Protein AF-A0A1H8TIM1-F1 (afdb_monomer)

Secondary structure (DSSP, 8-state):
---HHHHHHHHHT-S-HHHHHHHHHHHTT-------S----EEEEETTEEEEESSHHHHHHHHHHHHHS----SSSS--

pLDDT: mean 87.8, std 16.61, range [40.53, 97.69]

Solvent-accessible surface area (backbone atoms only — not comparable to full-atom values): 4950 Å² total; per-residue (Å²): 132,68,52,52,68,62,50,48,57,50,39,76,70,39,96,47,42,63,62,51,49,54,53,50,33,47,74,73,72,47,86,84,81,81,84,87,78,71,91,54,78,34,76,42,71,56,69,91,45,73,6,58,23,77,36,65,65,44,8,50,50,40,30,52,55,52,65,71,48,80,85,76,77,89,83,68,86,86,118

Foldseek 3Di:
DDALVRLLVQLVPDPDSLVSLVVQCVVVVHDDDDDPPDFDKDWRADNNDIFIDRDSVRSSVRSSVVSVDPPPDPPPPPD

Structure (mmCIF, N/CA/C/O backbone):
data_AF-A0A1H8TIM1-F1
#
_entry.id   AF-A0A1H8TIM1-F1
#
loop_
_atom_site.group_PDB
_atom_site.id
_atom_site.type_symbol
_atom_site.label_atom_id
_atom_site.label_alt_id
_atom_site.label_comp_id
_atom_site.label_asym_id
_atom_site.label_entity_id
_atom_site.label_seq_id
_atom_site.pdbx_PDB_ins_code
_atom_site.Cartn_x
_atom_site.Cartn_y
_atom_site.Cartn_z
_atom_site.occupancy
_atom_site.B_iso_or_equiv
_atom_site.auth_seq_id
_atom_site.auth_comp_id
_atom_site.auth_asym_id
_atom_site.auth_atom_id
_atom_site.pdbx_PDB_model_num
ATOM 1 N N . MET A 1 1 ? -14.997 -7.112 5.828 1.00 61.22 1 MET A N 1
ATOM 2 C CA . MET A 1 1 ? -14.486 -5.824 5.327 1.00 61.22 1 MET A CA 1
ATOM 3 C C . MET A 1 1 ? -13.665 -5.216 6.444 1.00 61.22 1 MET A C 1
ATOM 5 O O . MET A 1 1 ? -14.218 -5.064 7.531 1.00 61.22 1 MET A O 1
ATOM 9 N N . LYS A 1 2 ? -12.358 -5.013 6.246 1.00 76.06 2 LYS A N 1
ATOM 10 C CA . LYS A 1 2 ? -11.526 -4.356 7.267 1.00 76.06 2 LYS A CA 1
ATOM 11 C C . LYS A 1 2 ? -11.795 -2.853 7.223 1.00 76.06 2 LYS A C 1
ATOM 13 O O . LYS A 1 2 ? -12.016 -2.307 6.145 1.00 76.06 2 LYS A O 1
ATOM 18 N N . ASN A 1 3 ? -11.824 -2.194 8.378 1.00 87.44 3 ASN A N 1
ATOM 19 C CA . ASN A 1 3 ? -11.890 -0.731 8.411 1.00 87.44 3 ASN A CA 1
ATOM 20 C C . ASN A 1 3 ? -10.485 -0.126 8.202 1.00 87.44 3 ASN A C 1
ATOM 22 O O . ASN A 1 3 ? -9.477 -0.831 8.291 1.00 87.44 3 ASN A O 1
ATOM 26 N N . ILE A 1 4 ? -10.420 1.176 7.909 1.00 93.00 4 ILE A N 1
ATOM 27 C CA . ILE A 1 4 ? -9.164 1.887 7.607 1.00 93.00 4 ILE A CA 1
ATOM 28 C C . ILE A 1 4 ? -8.134 1.716 8.736 1.00 93.00 4 ILE A C 1
ATOM 30 O O . ILE A 1 4 ? -6.976 1.427 8.458 1.00 93.00 4 ILE A O 1
ATOM 34 N N . GLU A 1 5 ? -8.559 1.804 9.999 1.00 93.25 5 GLU A N 1
ATOM 35 C CA . GLU A 1 5 ? -7.683 1.659 11.172 1.00 93.25 5 GLU A CA 1
ATOM 36 C C . GLU A 1 5 ? -7.039 0.267 11.263 1.00 93.25 5 GLU A C 1
ATOM 38 O O . GLU A 1 5 ? -5.840 0.149 11.512 1.00 93.25 5 GLU A O 1
ATOM 43 N N . GLN A 1 6 ? -7.810 -0.799 11.019 1.00 93.88 6 GLN A N 1
ATOM 44 C CA . GLN A 1 6 ? -7.303 -2.175 11.011 1.00 93.88 6 GLN A CA 1
ATOM 45 C C . GLN A 1 6 ? -6.307 -2.410 9.878 1.00 93.88 6 GLN A C 1
ATOM 47 O O . GLN A 1 6 ? -5.310 -3.108 10.070 1.00 93.88 6 GLN A O 1
ATOM 52 N N . VAL A 1 7 ? -6.584 -1.856 8.694 1.00 95.19 7 VAL A N 1
ATOM 53 C CA . VAL A 1 7 ? -5.668 -1.943 7.553 1.00 95.19 7 VAL A CA 1
ATOM 54 C C . VAL A 1 7 ? -4.384 -1.179 7.860 1.00 95.19 7 VAL A C 1
ATOM 56 O O . VAL A 1 7 ? -3.306 -1.755 7.739 1.00 95.19 7 VAL A O 1
ATOM 59 N N . LEU A 1 8 ? -4.484 0.066 8.332 1.00 96.50 8 LEU A N 1
ATOM 60 C CA . LEU A 1 8 ? -3.331 0.897 8.672 1.00 96.50 8 LEU A CA 1
ATOM 61 C C . LEU A 1 8 ? -2.436 0.224 9.718 1.00 96.50 8 LEU A C 1
ATOM 63 O O . LEU A 1 8 ? -1.239 0.085 9.484 1.00 96.50 8 LEU A O 1
ATOM 67 N N . ALA A 1 9 ? -3.011 -0.277 10.816 1.00 96.31 9 ALA A N 1
ATOM 68 C CA . ALA A 1 9 ? -2.249 -0.965 11.857 1.00 96.31 9 ALA A CA 1
ATOM 69 C C . ALA A 1 9 ? -1.509 -2.205 11.323 1.00 96.31 9 ALA A C 1
ATOM 71 O O . ALA A 1 9 ? -0.384 -2.484 11.736 1.00 96.31 9 ALA A O 1
ATOM 72 N N . GLN A 1 10 ? -2.115 -2.943 10.386 1.00 95.69 10 GLN A N 1
ATOM 73 C CA . GLN A 1 10 ? -1.463 -4.086 9.749 1.00 95.69 10 GLN A CA 1
ATOM 74 C C . GLN A 1 10 ? -0.305 -3.652 8.839 1.00 95.69 10 GLN A C 1
ATOM 76 O O . GLN A 1 10 ? 0.735 -4.310 8.838 1.00 95.69 10 GLN A O 1
ATOM 81 N N . LEU A 1 11 ? -0.467 -2.568 8.073 1.00 96.25 11 LEU A N 1
ATOM 82 C CA . LEU A 1 11 ? 0.584 -2.052 7.190 1.00 96.25 11 LEU A CA 1
ATOM 83 C C . LEU A 1 11 ? 1.762 -1.469 7.974 1.00 96.25 11 LEU A C 1
ATOM 85 O O . LEU A 1 11 ? 2.906 -1.692 7.598 1.00 96.25 11 LEU A O 1
ATOM 89 N N . GLU A 1 12 ? 1.510 -0.789 9.093 1.00 96.38 12 GLU A N 1
ATOM 90 C CA . GLU A 1 12 ? 2.567 -0.230 9.951 1.00 96.38 12 GLU A CA 1
ATOM 91 C C . GLU A 1 12 ? 3.420 -1.3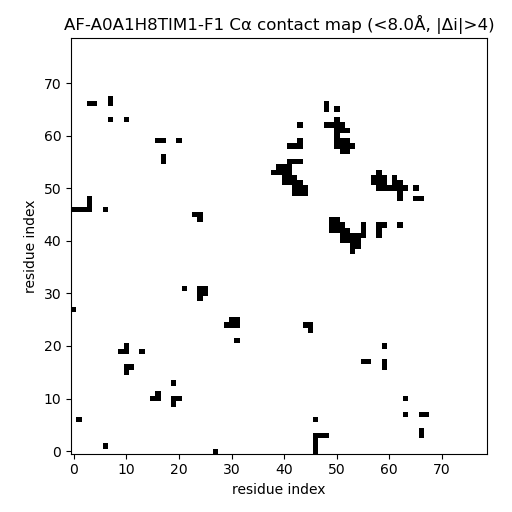03 10.643 1.00 96.38 12 GLU A C 1
ATOM 93 O O . GLU A 1 12 ? 4.567 -1.043 11.003 1.00 96.38 12 GLU A O 1
ATOM 98 N N . GLN A 1 13 ? 2.883 -2.513 10.817 1.00 96.44 13 GLN A N 1
ATOM 99 C CA . GLN A 1 13 ? 3.605 -3.657 11.384 1.00 96.44 13 GLN A CA 1
ATOM 100 C C . GLN A 1 13 ? 4.236 -4.564 10.320 1.00 96.44 13 GLN A C 1
ATOM 102 O O . GLN A 1 13 ? 4.974 -5.493 10.662 1.00 96.44 13 GLN A O 1
ATOM 107 N N . ALA A 1 14 ? 3.940 -4.342 9.038 1.00 97.12 14 ALA A N 1
ATOM 108 C CA . ALA A 1 14 ? 4.457 -5.168 7.962 1.00 97.12 14 ALA A CA 1
ATOM 109 C C . ALA A 1 14 ? 5.937 -4.860 7.703 1.00 97.12 14 ALA A C 1
ATOM 111 O O . ALA A 1 14 ? 6.331 -3.708 7.551 1.00 97.12 14 ALA A O 1
ATOM 112 N N . ALA A 1 15 ? 6.755 -5.908 7.579 1.00 96.50 15 ALA A N 1
ATOM 113 C CA . ALA A 1 15 ? 8.137 -5.762 7.115 1.00 96.50 15 ALA A CA 1
ATOM 114 C C . ALA A 1 15 ? 8.207 -5.275 5.655 1.00 96.50 15 ALA A C 1
ATOM 116 O O . ALA A 1 15 ? 9.188 -4.657 5.257 1.00 96.50 15 ALA A O 1
ATOM 117 N N . ASP A 1 16 ? 7.157 -5.565 4.881 1.00 97.12 16 ASP A N 1
ATOM 118 C CA . ASP A 1 16 ? 6.973 -5.141 3.498 1.00 97.12 16 ASP A CA 1
ATOM 119 C C . ASP A 1 16 ? 5.520 -4.658 3.312 1.00 97.12 16 ASP A C 1
ATOM 121 O O . ASP A 1 16 ? 4.607 -5.470 3.098 1.00 97.12 16 ASP A O 1
ATOM 125 N N . PRO A 1 17 ? 5.275 -3.344 3.463 1.00 96.69 17 PRO A N 1
ATOM 126 C CA . PRO A 1 17 ? 3.951 -2.758 3.286 1.00 96.69 17 PRO A CA 1
ATOM 127 C C . PRO A 1 17 ? 3.372 -2.970 1.882 1.00 96.69 17 PRO A C 1
ATOM 129 O O . PRO A 1 17 ? 2.161 -3.133 1.749 1.00 96.69 17 PRO A O 1
ATOM 132 N N . GLU A 1 18 ? 4.202 -3.036 0.838 1.00 96.06 18 GLU A N 1
ATOM 133 C CA . GLU A 1 18 ? 3.742 -3.228 -0.542 1.00 96.06 18 GLU A CA 1
ATOM 134 C C . GLU A 1 18 ? 3.146 -4.624 -0.738 1.00 96.06 18 GLU A C 1
ATOM 136 O O . GLU A 1 18 ? 2.027 -4.770 -1.243 1.00 96.06 18 GLU A O 1
ATOM 141 N N . GLN A 1 19 ? 3.841 -5.661 -0.260 1.00 97.12 19 GLN A N 1
ATOM 142 C CA . GLN A 1 19 ? 3.318 -7.031 -0.297 1.00 97.12 19 GLN A CA 1
ATOM 143 C C . GLN A 1 19 ? 2.096 -7.202 0.608 1.00 97.12 19 GLN A C 1
ATOM 145 O O . GLN A 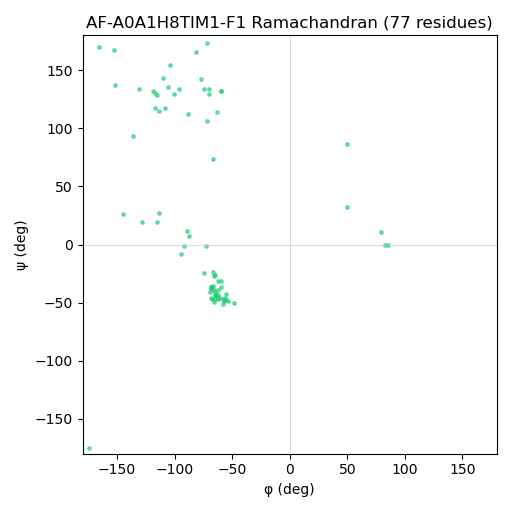1 19 ? 1.158 -7.926 0.255 1.00 97.12 19 GLN A O 1
ATOM 150 N N . ALA A 1 20 ? 2.066 -6.521 1.756 1.00 97.38 20 ALA A N 1
ATOM 151 C CA . ALA A 1 20 ? 0.912 -6.540 2.646 1.00 97.38 20 ALA A CA 1
ATOM 152 C C . ALA A 1 20 ? -0.328 -5.918 1.983 1.00 97.38 20 ALA A C 1
ATOM 154 O O . ALA A 1 20 ? -1.406 -6.517 2.037 1.00 97.38 20 ALA A O 1
ATOM 155 N N . VAL A 1 21 ? -0.184 -4.776 1.303 1.00 96.88 21 VAL A N 1
ATOM 156 C CA . VAL A 1 21 ? -1.274 -4.158 0.534 1.00 96.88 21 VAL A CA 1
ATOM 157 C C . VAL A 1 21 ? -1.740 -5.074 -0.594 1.00 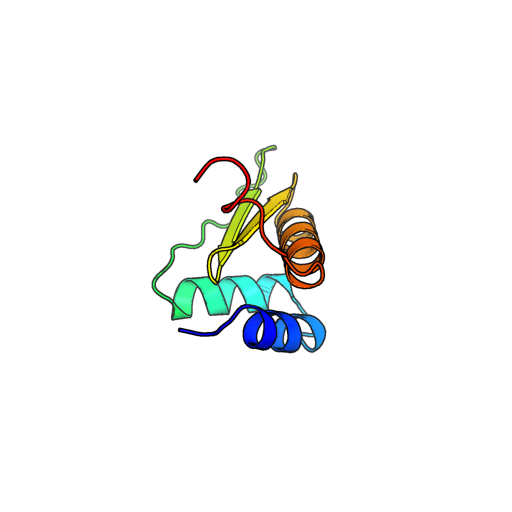96.88 21 VAL A C 1
ATOM 159 O O . VAL A 1 21 ? -2.942 -5.312 -0.707 1.00 96.88 21 VAL A O 1
ATOM 162 N N . LYS A 1 22 ? -0.822 -5.649 -1.383 1.00 97.38 22 LYS A N 1
ATOM 163 C CA . LYS A 1 22 ? -1.168 -6.610 -2.445 1.00 97.38 22 LYS A CA 1
ATOM 164 C C . LYS A 1 22 ? -2.015 -7.761 -1.904 1.00 97.38 22 LYS A C 1
ATOM 166 O O . LYS A 1 22 ? -3.067 -8.076 -2.460 1.00 97.38 22 LYS A O 1
ATOM 171 N N . ALA A 1 23 ? -1.591 -8.364 -0.795 1.00 97.12 23 ALA A N 1
ATOM 172 C CA . ALA A 1 23 ? -2.319 -9.460 -0.163 1.00 97.12 23 ALA A CA 1
ATOM 173 C C . ALA A 1 23 ? -3.719 -9.037 0.310 1.00 97.12 23 ALA A C 1
ATOM 175 O O . ALA A 1 23 ? -4.672 -9.803 0.169 1.00 97.12 23 ALA A O 1
ATOM 176 N N . LEU A 1 24 ? -3.857 -7.824 0.848 1.00 96.50 24 LEU A N 1
ATOM 177 C CA . LEU A 1 24 ? -5.137 -7.285 1.305 1.00 96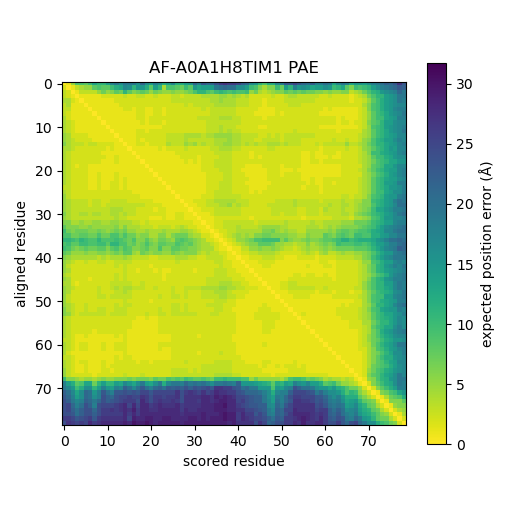.50 24 LEU A CA 1
ATOM 178 C C . LEU A 1 24 ? -6.093 -7.000 0.146 1.00 96.50 24 LEU A C 1
ATOM 180 O O . LEU A 1 24 ? -7.240 -7.434 0.206 1.00 96.50 24 LEU A O 1
ATOM 184 N N . VAL A 1 2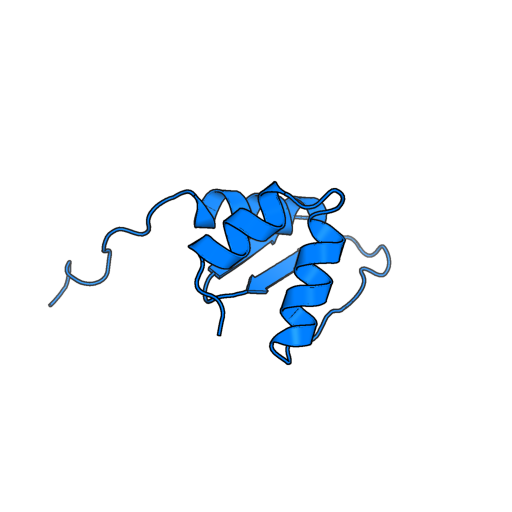5 ? -5.615 -6.352 -0.919 1.00 95.56 25 VAL A N 1
ATOM 185 C CA . VAL A 1 25 ? -6.403 -6.097 -2.135 1.00 95.56 25 VAL A CA 1
ATOM 186 C C . VAL A 1 25 ? -6.951 -7.408 -2.698 1.00 95.56 25 VAL A C 1
ATOM 188 O O . VAL A 1 25 ? -8.149 -7.516 -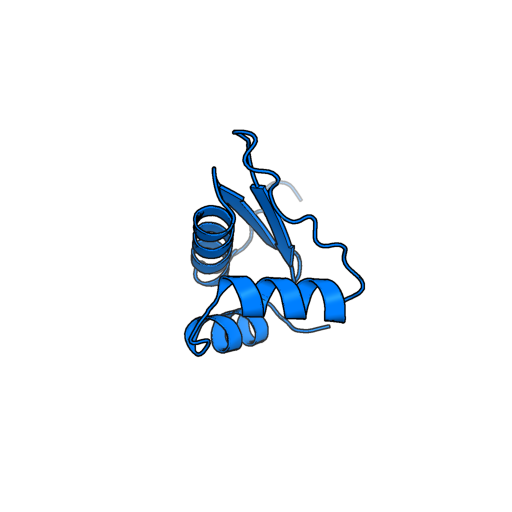2.950 1.00 95.56 25 VAL A O 1
ATOM 191 N N . LEU A 1 26 ? -6.105 -8.433 -2.828 1.00 96.50 26 LEU A N 1
ATOM 192 C CA . LEU A 1 26 ? -6.523 -9.747 -3.327 1.00 96.50 26 LEU A CA 1
ATOM 193 C C . LEU A 1 26 ? -7.498 -10.454 -2.371 1.00 96.50 26 LEU A C 1
ATOM 195 O O . LEU A 1 26 ? -8.464 -11.069 -2.822 1.00 96.50 26 LEU A O 1
ATOM 199 N N . ALA A 1 27 ? -7.285 -10.355 -1.055 1.00 94.75 27 ALA A N 1
ATOM 200 C CA . ALA A 1 27 ? -8.176 -10.944 -0.053 1.00 94.75 27 ALA A CA 1
ATOM 201 C C . ALA A 1 27 ? -9.572 -10.296 -0.032 1.00 94.75 27 ALA A C 1
ATOM 203 O O . ALA A 1 27 ? -10.543 -10.958 0.336 1.00 94.75 27 ALA A O 1
ATOM 204 N N . GLU A 1 28 ? -9.689 -9.031 -0.441 1.00 92.06 28 GLU A N 1
ATOM 205 C CA . GLU A 1 28 ? -10.972 -8.334 -0.608 1.00 92.06 28 GLU A CA 1
ATOM 206 C C . GLU A 1 28 ? -11.600 -8.543 -2.001 1.00 92.06 28 GLU A C 1
ATOM 208 O O . GLU A 1 28 ? -12.632 -7.951 -2.310 1.00 92.06 28 GLU A O 1
ATOM 213 N N . GLY A 1 29 ? -11.025 -9.423 -2.831 1.00 93.75 29 GLY A N 1
ATOM 214 C CA . GLY A 1 29 ? -11.518 -9.728 -4.178 1.00 93.75 29 GLY A CA 1
ATOM 215 C C . GLY A 1 29 ? -11.127 -8.691 -5.235 1.00 93.75 29 GLY A C 1
ATOM 216 O O . GLY A 1 29 ? -11.652 -8.724 -6.348 1.00 93.75 29 GLY A O 1
ATOM 217 N N . GLY A 1 30 ? -10.219 -7.774 -4.897 1.00 94.25 30 GLY A N 1
ATOM 218 C CA . GLY A 1 30 ? -9.626 -6.828 -5.830 1.00 94.25 30 GLY A CA 1
ATOM 219 C C . GLY A 1 30 ? -8.637 -7.490 -6.790 1.00 94.25 30 GLY A C 1
ATOM 220 O O . GLY A 1 30 ? -8.299 -8.669 -6.681 1.00 94.25 30 GLY A O 1
ATOM 221 N N . THR A 1 31 ? -8.159 -6.705 -7.752 1.00 95.50 31 THR A N 1
ATOM 222 C CA . THR A 1 31 ? -7.140 -7.130 -8.720 1.00 95.50 31 THR A CA 1
ATOM 223 C C . THR A 1 31 ? -5.836 -6.403 -8.438 1.00 95.50 31 THR A C 1
ATOM 225 O O . THR A 1 31 ? -5.841 -5.224 -8.096 1.00 95.50 31 THR A O 1
ATOM 228 N N . TRP A 1 32 ? -4.722 -7.106 -8.616 1.00 95.12 32 TRP A N 1
ATOM 229 C CA . TRP A 1 32 ? -3.393 -6.519 -8.562 1.00 95.12 32 TRP A CA 1
ATOM 230 C C . TRP A 1 32 ? -2.715 -6.652 -9.920 1.00 95.12 32 TRP A C 1
ATOM 232 O O . TRP A 1 32 ? -2.674 -7.748 -10.481 1.00 95.12 32 TRP A O 1
ATOM 242 N N . VAL A 1 33 ? -2.173 -5.550 -10.427 1.00 90.94 33 VAL A N 1
ATOM 243 C CA . VAL A 1 33 ? -1.383 -5.525 -11.659 1.00 90.94 33 VAL A CA 1
ATOM 244 C C . VAL A 1 33 ? 0.039 -5.161 -11.272 1.00 90.94 33 VAL A C 1
ATOM 246 O O . VAL A 1 33 ? 0.286 -4.071 -10.762 1.00 90.94 33 VAL A O 1
ATOM 249 N N . ASP A 1 34 ? 0.966 -6.095 -11.471 1.00 89.19 34 ASP A N 1
ATOM 250 C CA . ASP A 1 34 ? 2.374 -5.826 -11.206 1.00 89.19 34 ASP A CA 1
ATOM 251 C C . ASP A 1 34 ? 2.913 -4.832 -12.255 1.00 89.19 34 ASP A C 1
ATOM 253 O O . ASP A 1 34 ? 2.641 -5.009 -13.447 1.00 89.19 34 ASP A O 1
ATOM 257 N N . PRO A 1 35 ? 3.655 -3.784 -11.844 1.00 85.69 35 PRO A N 1
ATOM 258 C CA . PRO A 1 35 ? 4.244 -2.840 -12.785 1.00 85.69 35 PRO A CA 1
ATOM 259 C C . PRO A 1 35 ? 5.197 -3.558 -13.743 1.00 85.69 35 PRO A C 1
ATOM 261 O O . PRO A 1 35 ? 6.080 -4.301 -13.315 1.00 85.69 35 PRO A O 1
ATOM 264 N N . ASP A 1 36 ? 5.066 -3.293 -15.038 1.00 87.75 36 ASP A N 1
ATOM 265 C CA . ASP A 1 36 ? 5.900 -3.887 -16.092 1.00 87.75 36 ASP A CA 1
ATOM 266 C C . ASP A 1 36 ? 7.170 -3.067 -16.396 1.00 87.75 36 ASP A C 1
ATOM 268 O O . ASP A 1 36 ? 7.870 -3.315 -17.377 1.00 87.75 36 ASP A O 1
ATOM 272 N N . GLY A 1 37 ? 7.482 -2.086 -15.543 1.00 82.81 37 GLY A N 1
ATOM 273 C CA . GLY A 1 37 ? 8.586 -1.144 -15.729 1.00 82.81 37 GLY A CA 1
ATOM 274 C C . GLY A 1 37 ? 8.234 0.070 -16.591 1.00 82.81 37 GLY A C 1
ATOM 275 O O . GLY A 1 37 ? 9.080 0.951 -16.763 1.00 82.81 37 GLY A O 1
ATOM 276 N N . THR A 1 38 ? 7.002 0.163 -17.099 1.00 89.50 38 THR A N 1
ATOM 277 C CA . THR A 1 38 ? 6.527 1.358 -17.799 1.00 89.50 38 THR A CA 1
ATOM 278 C C . THR A 1 38 ? 6.340 2.513 -16.810 1.00 89.50 38 THR A C 1
ATOM 280 O O . THR A 1 38 ? 5.669 2.343 -15.789 1.00 89.50 38 THR A O 1
ATOM 283 N N . PRO A 1 39 ? 6.891 3.710 -17.089 1.00 88.25 39 PRO A N 1
ATOM 284 C CA . PRO A 1 39 ? 6.626 4.892 -16.278 1.00 88.25 39 PRO A CA 1
ATOM 285 C C . PRO A 1 39 ? 5.132 5.221 -16.259 1.00 88.25 39 PRO A C 1
ATOM 287 O O . PRO A 1 39 ? 4.494 5.301 -17.309 1.00 88.25 39 PRO A O 1
ATOM 290 N N . GLY A 1 40 ? 4.575 5.459 -15.075 1.00 89.38 40 GLY A N 1
ATOM 291 C CA . GLY A 1 40 ? 3.150 5.722 -14.936 1.00 89.38 40 GLY A CA 1
ATOM 292 C C . GLY A 1 40 ? 2.752 6.110 -13.523 1.00 89.38 40 GLY A C 1
ATOM 293 O O . GLY A 1 40 ? 3.593 6.281 -12.643 1.00 89.38 40 GLY A O 1
ATOM 294 N N . ILE A 1 41 ? 1.446 6.262 -13.335 1.00 93.44 41 ILE A N 1
ATOM 295 C CA . ILE A 1 41 ? 0.837 6.457 -12.025 1.00 93.44 41 ILE A CA 1
ATOM 296 C C . ILE A 1 41 ? 0.262 5.122 -11.569 1.00 93.44 41 ILE A C 1
ATOM 298 O O . ILE A 1 41 ? -0.472 4.468 -12.309 1.00 93.44 41 ILE A O 1
ATOM 302 N N . VAL A 1 42 ? 0.606 4.740 -10.348 1.00 94.94 42 VAL A N 1
ATOM 303 C CA . VAL A 1 42 ? 0.032 3.614 -9.625 1.00 94.94 42 VAL A CA 1
ATOM 304 C C . VAL A 1 42 ? -1.067 4.148 -8.719 1.00 94.94 42 VAL A C 1
ATOM 306 O O . VAL A 1 42 ? -0.874 5.139 -8.014 1.00 94.94 42 VAL A O 1
ATOM 309 N N . GLU A 1 43 ? -2.210 3.471 -8.736 1.00 95.56 43 GLU A N 1
ATOM 310 C CA . GLU A 1 43 ? -3.320 3.709 -7.823 1.00 95.56 43 GLU A CA 1
ATOM 311 C C . GLU A 1 43 ? -3.584 2.438 -7.013 1.00 95.56 43 GLU A C 1
ATOM 313 O O . GLU A 1 43 ? -3.677 1.339 -7.563 1.00 95.56 43 GLU A O 1
ATOM 318 N N . ILE A 1 44 ? -3.713 2.599 -5.700 1.00 96.19 44 ILE A N 1
ATOM 319 C CA . ILE A 1 44 ? -4.094 1.549 -4.761 1.00 96.19 44 ILE A CA 1
ATOM 320 C C . ILE A 1 44 ? -5.417 1.957 -4.137 1.00 96.19 44 ILE A C 1
ATOM 322 O O . ILE A 1 44 ? -5.487 2.956 -3.425 1.00 96.19 44 ILE A O 1
ATOM 326 N N . GLN A 1 45 ? -6.457 1.159 -4.360 1.00 95.31 45 GLN A N 1
ATOM 327 C CA . GLN A 1 45 ? -7.754 1.352 -3.728 1.00 95.31 45 GLN A CA 1
ATOM 328 C C . GLN A 1 45 ? -7.989 0.258 -2.687 1.00 95.31 45 GLN A C 1
ATOM 330 O O . GLN A 1 45 ? -8.042 -0.925 -3.021 1.00 95.31 45 GLN A O 1
ATOM 335 N N . LEU A 1 46 ? -8.125 0.649 -1.420 1.00 94.81 46 LEU A N 1
ATOM 336 C CA . LEU A 1 46 ? -8.311 -0.289 -0.312 1.00 94.81 46 LEU A CA 1
ATOM 337 C C . LEU A 1 46 ? -9.098 0.368 0.825 1.00 94.81 46 LEU A C 1
ATOM 339 O O . LEU A 1 46 ? -8.852 1.527 1.162 1.00 94.81 46 LEU A O 1
ATOM 343 N N . ALA A 1 47 ? -10.057 -0.366 1.400 1.00 92.75 47 ALA A N 1
ATOM 344 C CA . ALA A 1 47 ? -10.921 0.096 2.494 1.00 92.75 47 ALA A CA 1
ATOM 345 C C . ALA A 1 47 ? -11.596 1.470 2.253 1.00 92.75 47 ALA A C 1
ATOM 347 O O . ALA A 1 47 ? -11.827 2.231 3.190 1.00 92.75 47 ALA A O 1
ATOM 348 N N . GLY A 1 48 ? -11.917 1.792 0.994 1.00 90.44 48 GLY A N 1
ATOM 349 C CA . GLY A 1 48 ? -12.574 3.048 0.605 1.00 90.44 48 GLY A CA 1
ATOM 350 C C . GLY A 1 48 ? -11.646 4.257 0.428 1.00 90.44 48 GLY A C 1
ATOM 351 O O . GLY A 1 48 ? -12.128 5.320 0.044 1.00 90.44 48 GLY A O 1
ATOM 352 N N . LEU A 1 49 ? -10.337 4.101 0.647 1.00 93.69 49 LEU A N 1
ATOM 353 C CA . LEU A 1 49 ? -9.321 5.124 0.382 1.00 93.69 49 LEU A CA 1
ATOM 354 C C . LEU A 1 49 ? -8.534 4.809 -0.891 1.00 93.69 49 LEU A C 1
ATOM 356 O O . LEU A 1 49 ? -8.405 3.643 -1.277 1.00 93.69 49 LEU A O 1
ATOM 360 N N . ARG A 1 50 ? -7.991 5.858 -1.517 1.00 95.19 50 ARG A N 1
ATOM 361 C CA . ARG A 1 50 ? -7.101 5.757 -2.679 1.00 95.19 50 ARG A CA 1
ATOM 362 C C . ARG A 1 50 ? -5.716 6.280 -2.312 1.00 95.19 50 ARG A C 1
ATOM 364 O O . ARG A 1 50 ? -5.614 7.391 -1.813 1.00 95.19 50 ARG A O 1
ATOM 371 N N . GLY A 1 51 ? -4.677 5.506 -2.580 1.00 96.94 51 GLY A N 1
ATOM 372 C CA . GLY A 1 51 ? -3.296 5.974 -2.580 1.00 96.94 51 GLY A CA 1
ATOM 373 C C . GLY A 1 51 ? -2.790 6.103 -4.005 1.00 96.94 51 GLY A C 1
ATOM 374 O O . GLY A 1 51 ? -3.043 5.210 -4.815 1.00 96.94 51 GLY A O 1
ATOM 375 N N . ILE A 1 52 ? -2.109 7.196 -4.331 1.00 96.69 52 ILE A N 1
ATOM 376 C CA . ILE A 1 52 ? -1.640 7.490 -5.687 1.00 96.69 52 ILE A CA 1
ATOM 377 C C . ILE A 1 52 ? -0.164 7.882 -5.658 1.00 96.69 52 ILE A C 1
ATOM 379 O O . ILE A 1 52 ? 0.255 8.733 -4.879 1.00 96.69 52 ILE A O 1
ATOM 383 N N . GLY A 1 53 ? 0.631 7.309 -6.561 1.00 96.12 53 GLY A N 1
ATOM 384 C CA . GLY A 1 53 ? 2.040 7.671 -6.685 1.00 96.12 53 GLY A CA 1
ATOM 385 C C . GLY A 1 53 ? 2.697 7.181 -7.975 1.00 96.12 53 GLY A C 1
ATOM 386 O O . GLY A 1 53 ? 2.113 6.390 -8.708 1.00 96.12 53 GLY A O 1
ATOM 387 N N . PRO A 1 54 ? 3.928 7.626 -8.279 1.00 95.19 54 PRO A N 1
ATOM 388 C CA . PRO A 1 54 ? 4.683 7.173 -9.454 1.00 95.19 54 PRO A CA 1
ATOM 389 C C . PRO A 1 54 ? 5.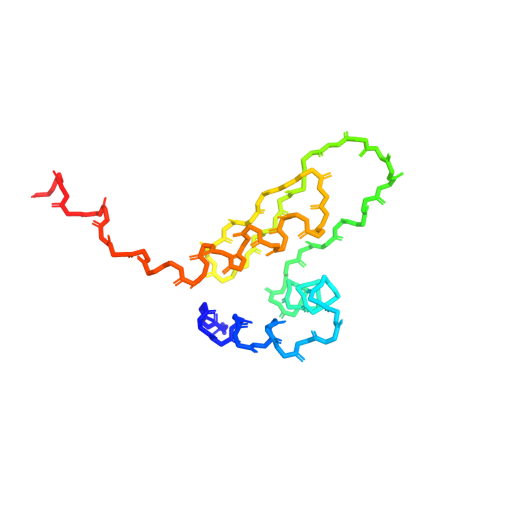229 5.735 -9.333 1.00 95.19 54 PRO A C 1
ATOM 391 O O . PRO A 1 54 ? 5.909 5.250 -10.234 1.00 95.19 54 PRO A O 1
ATOM 394 N N . SER A 1 55 ? 4.993 5.064 -8.204 1.00 95.00 55 SER A N 1
ATOM 395 C CA . SER A 1 55 ? 5.397 3.686 -7.925 1.00 95.00 55 SER A CA 1
ATOM 396 C C . SER A 1 55 ? 4.434 3.050 -6.920 1.00 95.00 55 SER A C 1
ATOM 398 O O . SER A 1 55 ? 3.662 3.758 -6.271 1.00 95.00 55 SER A O 1
ATOM 400 N N . VAL A 1 56 ? 4.504 1.722 -6.762 1.00 95.31 56 VAL A N 1
ATOM 401 C CA . VAL A 1 56 ? 3.742 0.999 -5.728 1.00 95.31 56 VAL A CA 1
ATOM 402 C C . VAL A 1 56 ? 4.087 1.545 -4.345 1.00 95.31 56 VAL A C 1
ATOM 404 O O . VAL A 1 56 ? 3.178 1.972 -3.644 1.00 95.31 56 VAL A O 1
ATOM 407 N N . ALA A 1 57 ? 5.376 1.644 -4.005 1.00 95.75 57 ALA A N 1
ATOM 408 C CA . ALA A 1 57 ? 5.845 2.254 -2.760 1.00 95.75 57 ALA A CA 1
ATOM 409 C C . ALA A 1 57 ? 5.199 3.623 -2.486 1.00 95.75 57 ALA A C 1
ATOM 411 O O . ALA A 1 57 ? 4.620 3.840 -1.427 1.00 95.75 57 ALA A O 1
ATOM 412 N N . ALA A 1 58 ? 5.225 4.529 -3.470 1.00 96.88 58 ALA A N 1
ATOM 413 C CA . ALA A 1 58 ? 4.685 5.873 -3.301 1.00 96.88 58 ALA A CA 1
ATOM 414 C C . ALA A 1 58 ? 3.154 5.884 -3.152 1.00 96.88 58 ALA A C 1
ATOM 416 O O . ALA A 1 58 ? 2.625 6.671 -2.373 1.00 96.88 58 ALA A O 1
ATOM 417 N N . ALA A 1 59 ? 2.442 5.009 -3.868 1.00 97.31 59 ALA A N 1
ATOM 418 C CA . ALA A 1 59 ? 0.997 4.861 -3.717 1.00 97.31 59 ALA A CA 1
ATOM 419 C C . ALA A 1 59 ? 0.620 4.254 -2.352 1.00 97.31 59 ALA A C 1
ATOM 421 O O . ALA A 1 59 ? -0.374 4.666 -1.757 1.00 97.31 59 ALA A O 1
ATOM 422 N N . VAL A 1 60 ? 1.412 3.309 -1.830 1.00 97.62 60 VAL A N 1
ATOM 423 C CA . VAL A 1 60 ? 1.231 2.754 -0.477 1.00 97.62 60 VAL A CA 1
ATOM 424 C C . VAL A 1 60 ? 1.475 3.828 0.577 1.00 97.62 60 VAL A C 1
ATOM 426 O O . VAL A 1 60 ? 0.647 3.996 1.472 1.00 97.62 60 VAL A O 1
ATOM 429 N N . ASP A 1 61 ? 2.564 4.585 0.450 1.00 97.69 61 ASP A N 1
ATOM 430 C CA . ASP A 1 61 ? 2.881 5.687 1.357 1.00 97.69 61 ASP A CA 1
ATOM 431 C C . ASP A 1 61 ? 1.759 6.731 1.375 1.00 97.69 61 ASP A C 1
ATOM 433 O O . ASP A 1 61 ? 1.304 7.120 2.452 1.00 97.69 61 ASP A O 1
ATOM 437 N N . ASP A 1 62 ? 1.266 7.141 0.204 1.00 97.62 62 ASP A N 1
ATOM 438 C CA . ASP A 1 62 ? 0.147 8.078 0.080 1.00 97.62 62 ASP A CA 1
ATOM 439 C C . ASP A 1 62 ? -1.133 7.535 0.739 1.00 97.62 62 ASP A C 1
ATOM 441 O O . ASP A 1 62 ? -1.748 8.227 1.555 1.00 97.62 62 ASP A O 1
ATOM 445 N N . TRP A 1 63 ? -1.484 6.264 0.492 1.00 97.19 63 TRP A N 1
ATOM 446 C CA . TRP A 1 63 ? -2.617 5.611 1.159 1.00 97.19 63 TRP A CA 1
ATOM 447 C C . TRP A 1 63 ? -2.467 5.655 2.689 1.00 97.19 63 TRP A C 1
ATOM 449 O O . TRP A 1 63 ? -3.410 6.010 3.398 1.00 97.19 63 TRP A O 1
ATOM 459 N N . MET A 1 64 ? -1.276 5.338 3.216 1.00 97.12 64 MET A N 1
ATOM 460 C CA . MET A 1 64 ? -1.008 5.332 4.660 1.00 97.12 64 MET A CA 1
ATOM 461 C C . MET A 1 64 ? -1.057 6.740 5.265 1.00 97.12 64 MET A C 1
ATOM 463 O O . MET A 1 64 ? -1.544 6.902 6.384 1.00 97.12 64 MET A O 1
ATOM 467 N N . GLN A 1 65 ? -0.591 7.770 4.552 1.00 96.31 65 GLN A N 1
ATOM 468 C CA . GLN A 1 65 ? -0.710 9.162 5.005 1.00 96.31 65 GLN A CA 1
ATOM 469 C C . GLN A 1 65 ? -2.172 9.615 5.077 1.00 96.31 65 GLN A C 1
ATOM 471 O O . GLN A 1 65 ? -2.586 10.222 6.071 1.00 96.31 65 GLN A O 1
ATOM 476 N N . GLN A 1 66 ? -2.975 9.275 4.069 1.00 94.25 66 GLN A N 1
ATOM 477 C CA . GLN A 1 66 ? -4.408 9.564 4.081 1.00 94.25 66 GLN A CA 1
ATOM 478 C C . GLN A 1 66 ? -5.121 8.811 5.207 1.00 94.25 66 GLN A C 1
ATOM 480 O O . GLN A 1 66 ? -5.892 9.414 5.943 1.00 94.25 66 GLN A O 1
ATOM 485 N N . ALA A 1 67 ? -4.807 7.530 5.419 1.00 94.56 67 ALA A 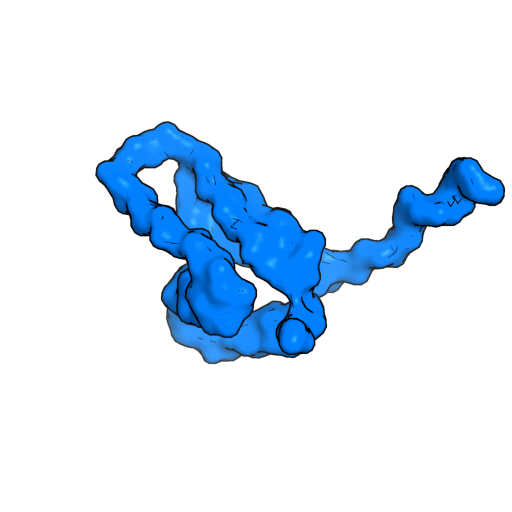N 1
ATOM 486 C CA . ALA A 1 67 ? -5.399 6.718 6.482 1.00 94.56 67 ALA A CA 1
ATOM 487 C C . ALA A 1 67 ? -5.102 7.242 7.900 1.00 94.56 67 ALA A C 1
ATOM 489 O O . ALA A 1 67 ? -5.927 7.080 8.799 1.00 94.56 67 ALA A O 1
ATOM 490 N N . ARG A 1 68 ? -3.943 7.883 8.110 1.00 94.69 68 ARG A N 1
ATOM 491 C CA . ARG A 1 68 ? -3.593 8.559 9.376 1.00 94.69 68 ARG A CA 1
ATOM 492 C C . ARG A 1 68 ? -4.332 9.872 9.578 1.00 94.69 68 ARG A C 1
ATOM 494 O O . ARG A 1 68 ? -4.467 10.329 10.712 1.00 94.69 68 ARG A O 1
ATOM 501 N N . THR A 1 69 ? -4.760 10.503 8.492 1.00 87.62 69 THR A N 1
ATOM 502 C CA . THR A 1 69 ? -5.456 11.781 8.546 1.00 87.62 69 THR A CA 1
ATOM 503 C C . THR A 1 69 ? -6.947 11.500 8.711 1.00 87.62 69 THR A C 1
ATOM 505 O O . THR A 1 69 ? -7.572 10.972 7.793 1.00 87.62 69 THR A O 1
ATOM 508 N N . PRO A 1 70 ? -7.566 11.826 9.856 1.00 63.19 70 PRO A N 1
ATOM 509 C CA . PRO A 1 70 ? -8.995 11.626 10.004 1.00 63.19 70 PRO A CA 1
ATOM 510 C C . PRO A 1 70 ? -9.721 12.512 8.985 1.00 63.19 70 PRO A C 1
ATOM 512 O O . PRO A 1 70 ? -9.679 13.740 9.076 1.00 63.19 70 PRO A O 1
ATOM 515 N N . HIS A 1 71 ? -10.393 11.891 8.012 1.00 58.66 71 HIS A N 1
ATOM 516 C CA . HIS A 1 71 ? -11.345 12.561 7.127 1.00 58.66 71 HIS A CA 1
ATOM 517 C C . HIS A 1 71 ? -12.567 13.010 7.950 1.00 58.66 71 HIS A C 1
ATOM 519 O O . HIS A 1 71 ? -13.643 12.419 7.886 1.00 58.66 71 HIS A O 1
ATOM 525 N N . HIS A 1 72 ? -12.414 14.051 8.770 1.00 42.75 72 HIS A N 1
ATOM 526 C CA . HIS A 1 72 ? -13.550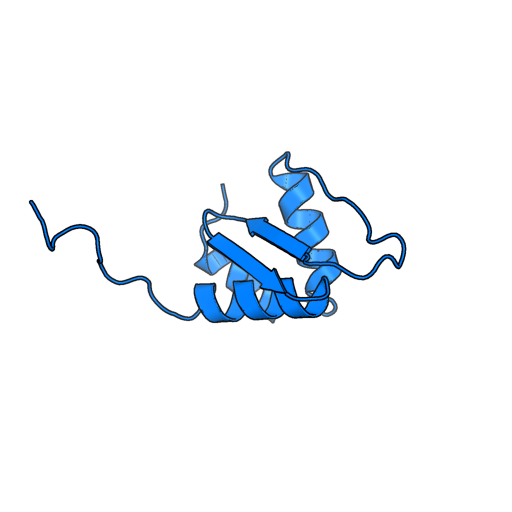 14.749 9.357 1.00 42.75 72 HIS A CA 1
ATOM 527 C C . HIS A 1 72 ? -14.246 15.570 8.262 1.00 42.75 72 HIS A C 1
ATOM 529 O O . HIS A 1 72 ? -13.752 16.608 7.843 1.00 42.75 72 HIS A O 1
ATOM 535 N N . ALA A 1 73 ? -15.412 15.075 7.842 1.00 44.97 73 ALA A N 1
ATOM 536 C CA . ALA A 1 73 ? -16.577 15.839 7.394 1.00 44.97 73 ALA A CA 1
ATOM 537 C C . ALA A 1 73 ? -16.361 16.951 6.341 1.00 44.97 73 ALA A C 1
ATOM 539 O O . ALA A 1 73 ? -16.345 18.134 6.664 1.00 44.97 73 ALA A O 1
ATOM 540 N N . GLU A 1 74 ? -16.392 16.594 5.054 1.00 41.44 74 GLU A N 1
ATOM 541 C CA . GLU A 1 74 ? -16.724 17.545 3.971 1.00 41.44 74 GLU A CA 1
ATOM 542 C C . GLU A 1 74 ? -18.051 17.202 3.266 1.00 41.44 74 GLU A C 1
ATOM 544 O O . GLU A 1 74 ? -18.259 17.541 2.107 1.00 41.44 74 GLU A O 1
ATOM 549 N N . HIS A 1 75 ? -18.984 16.542 3.962 1.00 40.69 75 HIS A N 1
ATOM 550 C CA . HIS A 1 75 ? -20.322 16.216 3.436 1.00 40.69 75 HIS A CA 1
ATOM 551 C C . HIS A 1 75 ? -21.480 16.918 4.176 1.00 40.69 75 HIS A C 1
ATOM 553 O O . HIS A 1 75 ? -22.627 16.513 4.035 1.00 40.69 75 HIS A O 1
ATOM 559 N N . GLU A 1 76 ? -21.214 18.003 4.913 1.00 40.53 76 GLU A N 1
ATOM 560 C CA . GLU A 1 76 ? -22.263 18.837 5.543 1.00 40.53 76 GLU A CA 1
ATOM 561 C C . GLU A 1 76 ? -22.125 20.338 5.235 1.00 40.53 76 GLU A C 1
ATOM 563 O O . GLU A 1 76 ? -22.673 21.177 5.941 1.00 40.53 76 GLU A O 1
ATOM 568 N N . ARG A 1 77 ? -21.400 20.728 4.176 1.00 42.94 77 ARG A N 1
ATOM 569 C CA . ARG A 1 77 ? -21.304 22.155 3.801 1.00 42.94 77 ARG A CA 1
ATOM 570 C C . ARG A 1 77 ? -22.360 22.616 2.790 1.00 42.94 77 ARG A C 1
ATOM 572 O O . ARG A 1 77 ? -22.385 23.797 2.460 1.00 42.94 77 ARG A O 1
ATOM 579 N N . PHE A 1 78 ? -23.231 21.712 2.331 1.00 51.34 78 PHE A N 1
ATOM 580 C CA . PHE A 1 78 ? -24.269 22.008 1.334 1.00 51.34 78 PHE A CA 1
ATOM 581 C C . PHE A 1 78 ? -25.593 21.240 1.530 1.00 51.34 78 PHE A C 1
ATOM 583 O O . PHE A 1 78 ? -26.306 21.027 0.550 1.00 51.34 78 PHE A O 1
ATOM 590 N N . ALA A 1 79 ? -25.927 20.823 2.756 1.00 42.84 79 ALA A N 1
ATOM 591 C CA . ALA A 1 79 ? -27.255 20.287 3.083 1.00 42.84 79 ALA A CA 1
ATOM 592 C C . ALA A 1 79 ? -28.037 21.276 3.954 1.00 42.84 79 ALA A C 1
ATOM 594 O O . ALA A 1 79 ? -27.404 21.881 4.850 1.00 42.84 79 ALA A O 1
#

Nearest PDB structures (foldseek):
  6hix-assembly1_BA  TM=3.245E-01  e=9.320E+00  Trypanosoma brucei brucei

Sequence (79 aa):
MKNIEQVLAQLEQAADPEQAVKALVLAEGGTWVDPDGTPGIVEIQLAGLRGIGPSVAAAVDDWMQQARTPHHAEHERFA

Mean predicted aligned error: 6.11 Å

Radius of gyration: 13.51 Å; Cα contacts (8 Å, |Δi|>4): 85; chains: 1; bounding box: 36×33×30 Å

Organism: NCBI:txid569882